Protein AF-0000000069432415 (afdb_homodimer)

Foldseek 3Di:
DPPPPPPPVPVPPPPPDPPDDDDPVRVVVVVCVVCVVPDDDDDDDDDPVVVVVLVVVCVVVVHDSVVSVVVVVVVVVVVVD/DPPPPPPPVPVPPPPPDPPDDDDPVRVVVVVCVVCVVPDDDDDDDDDPVVVVVLVVVCVVVVHDSVVSVVVVVVVVVVVVD

InterPro domains:
  IPR019661 Replication regulatory protein RepA2 [PF10723] (10-75)

Sequence (162 aa):
MSQIENAVTSSSKRIYRKGNPLSSAEKKRLSISRKKTTHKELNVFIQNIHKESLQQLCEETGTTQAQMIELLIEREMAKRAMSQIENAVTSSSKRIYRKGNPLSSAEKKRLSISRKKTTHKELNVFIQNIHKESLQQLCEETGTTQAQMIELLIEREMAKRA

Solvent-accessible surface area (backbone atoms only — not comparable to full-atom values): 9839 Å² total; per-residue (Å²): 134,86,77,79,69,79,75,68,75,67,76,68,75,71,74,84,46,86,93,56,73,76,48,71,66,55,48,49,51,50,56,45,61,73,36,51,85,57,30,39,81,45,77,37,61,34,46,45,71,49,51,52,48,50,51,49,52,19,64,7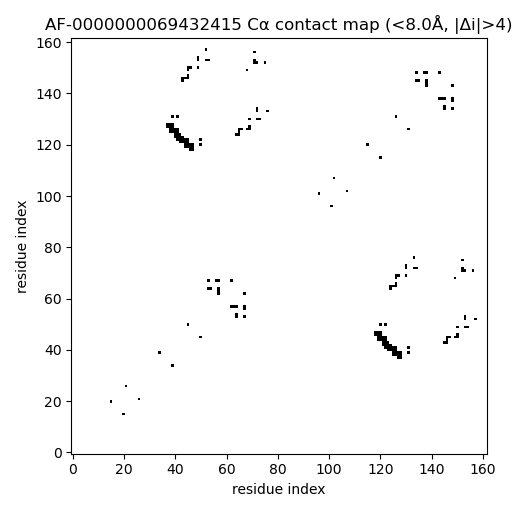5,69,73,43,50,70,39,56,46,53,46,48,48,49,52,52,56,51,57,70,74,101,135,84,78,78,69,78,76,70,76,65,77,68,74,73,72,84,46,86,94,56,74,76,48,70,67,52,49,49,51,51,55,46,63,73,36,52,85,56,30,38,80,44,78,38,61,34,46,44,70,49,52,52,49,48,52,51,52,17,64,76,70,73,45,51,69,40,57,44,53,45,49,48,49,51,52,55,52,56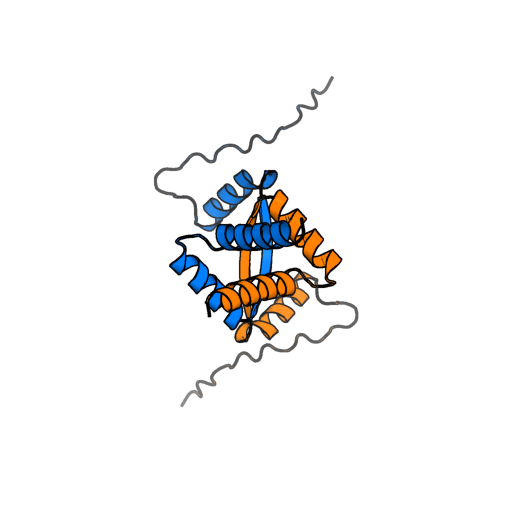,69,73,101

Organism: Salmonella typhimurium (strain SL1344) (NCBI:txid216597)

Secondary structure (DSSP, 8-state):
-----------------TT-PPPHHHHHHHHHHHHTTTEEEEEEEEEHHHHHHHHHHHHHHT--HHHHHHHHHHHHHHHH-/-----------------TT-PPPHHHHHHHHHHHHTTTEEEEEEEEEHHHHHHHHHHHHHHT--HHHHHHHHHHHHHHHH-

Radius of gyration: 22.23 Å; Cα contacts (8 Å, |Δi|>4): 104; chains: 2; bounding box: 62×62×56 Å

Structure (mmCIF, N/CA/C/O backbone):
data_AF-0000000069432415-model_v1
#
loop_
_entity.id
_entity.type
_entity.pdbx_description
1 polymer 'Protein CopB'
#
loop_
_atom_site.group_PDB
_atom_site.id
_atom_site.type_symbol
_atom_site.label_atom_id
_atom_site.label_alt_id
_atom_site.label_comp_id
_atom_site.label_asym_id
_atom_site.label_entity_id
_atom_site.label_seq_id
_atom_site.pdbx_PDB_ins_code
_atom_site.Cartn_x
_atom_site.Cartn_y
_atom_site.Cartn_z
_atom_site.occupancy
_atom_site.B_iso_or_equiv
_atom_site.auth_seq_id
_atom_site.auth_comp_id
_atom_site.auth_asym_id
_atom_site.auth_atom_id
_atom_site.pdbx_PDB_model_num
ATOM 1 N N . MET A 1 1 ? -29.891 19.516 37.562 1 33.84 1 MET A N 1
ATOM 2 C CA . MET A 1 1 ? -29.594 18.297 36.844 1 33.84 1 MET A CA 1
ATOM 3 C C . MET A 1 1 ? -29.016 18.609 35.438 1 33.84 1 MET A C 1
ATOM 5 O O . MET A 1 1 ? -29.719 19.125 34.594 1 33.84 1 MET A O 1
ATOM 9 N N . SER A 1 2 ? -27.688 19.109 35.281 1 38.91 2 SER A N 1
ATOM 10 C CA . SER A 1 2 ? -26.953 19.578 34.125 1 38.91 2 SER A CA 1
ATOM 11 C C . SER A 1 2 ? -26.891 18.516 33.031 1 38.91 2 SER A C 1
ATOM 13 O O . SER A 1 2 ? -26.547 17.359 33.312 1 38.91 2 SER A O 1
ATOM 15 N N . GLN A 1 3 ? -27.797 18.531 32.062 1 39.38 3 GLN A N 1
ATOM 16 C CA . GLN A 1 3 ? -27.906 17.656 30.891 1 39.38 3 GLN A CA 1
ATOM 17 C C . GLN A 1 3 ? -26.578 17.531 30.172 1 39.38 3 GLN A C 1
ATOM 19 O O . GLN A 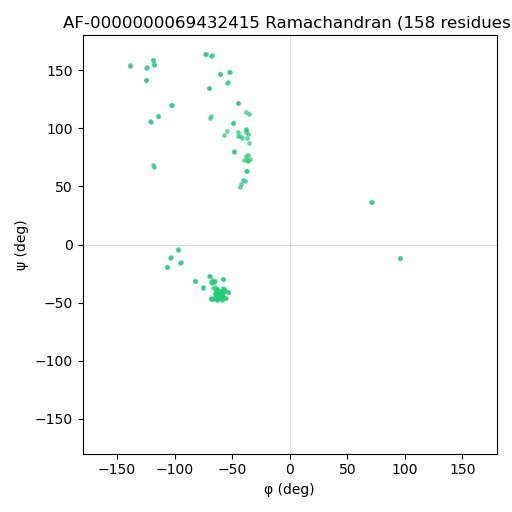1 3 ? -26 18.516 29.719 1 39.38 3 GLN A O 1
ATOM 24 N N . ILE A 1 4 ? -25.625 16.734 30.578 1 41 4 ILE A N 1
ATOM 25 C CA . ILE A 1 4 ? -24.422 16.281 29.875 1 41 4 ILE A CA 1
ATOM 26 C C . ILE A 1 4 ? -24.766 15.938 28.438 1 41 4 ILE A C 1
ATOM 28 O O . ILE A 1 4 ? -25.422 14.93 28.172 1 41 4 ILE A O 1
ATOM 32 N N . GLU A 1 5 ? -25.406 16.797 27.688 1 40.28 5 GLU A N 1
ATOM 33 C CA . GLU A 1 5 ? -25.656 16.547 26.266 1 40.28 5 GLU A CA 1
ATOM 34 C C . GLU A 1 5 ? -24.406 16.016 25.578 1 40.28 5 GLU A C 1
ATOM 36 O O . GLU A 1 5 ? -23.312 16.547 25.766 1 40.28 5 GLU A O 1
ATOM 41 N N . ASN A 1 6 ? -24.234 14.742 25.406 1 41.09 6 ASN A N 1
ATOM 42 C CA . ASN A 1 6 ? -23.297 14.023 24.547 1 41.09 6 ASN A CA 1
ATOM 43 C C . ASN A 1 6 ? -23.078 14.758 23.219 1 41.09 6 ASN A C 1
ATOM 45 O O . ASN A 1 6 ? -24.016 14.953 22.453 1 41.09 6 ASN A O 1
ATOM 49 N N . ALA A 1 7 ? -22.375 15.875 23.203 1 42.28 7 ALA A N 1
ATOM 50 C CA . ALA A 1 7 ? -21.984 16.625 22.016 1 42.28 7 ALA A CA 1
ATOM 51 C C . ALA A 1 7 ? -21.594 15.688 20.875 1 42.28 7 ALA A C 1
ATOM 53 O O . ALA A 1 7 ? -20.516 15.078 20.922 1 42.28 7 ALA A O 1
ATOM 54 N N . VAL A 1 8 ? -22.422 14.766 20.484 1 43.69 8 VAL A N 1
ATOM 55 C CA . VAL A 1 8 ? -22.203 14.102 19.203 1 43.69 8 VAL A CA 1
ATOM 56 C C . VAL A 1 8 ? -21.734 15.125 18.172 1 43.69 8 VAL A C 1
ATOM 58 O O . VAL A 1 8 ? -22.453 16.094 17.891 1 43.69 8 VAL A O 1
ATOM 61 N N . THR A 1 9 ? -20.562 15.602 18.234 1 40 9 THR A N 1
ATOM 62 C CA . THR A 1 9 ? -19.984 16.5 17.234 1 40 9 THR A CA 1
ATOM 63 C C . THR A 1 9 ? -20.438 16.094 15.836 1 40 9 THR A C 1
ATOM 65 O O . THR A 1 9 ? -20.062 15.031 15.336 1 40 9 THR A O 1
ATOM 68 N N . SER A 1 10 ? -21.734 16.172 15.562 1 43.34 10 SER A N 1
ATOM 69 C CA . SER A 1 10 ? -22.188 16.078 14.18 1 43.34 10 SER A CA 1
ATOM 70 C C . SER A 1 10 ? -21.219 16.766 13.219 1 43.34 10 SER A C 1
ATOM 72 O O . SER A 1 10 ? -20.797 17.891 13.469 1 43.34 10 SER A O 1
ATOM 74 N N . SER A 1 11 ? -20.281 16.078 12.68 1 46.69 11 SER A N 1
ATOM 75 C CA . SER A 1 11 ? -19.469 16.672 11.625 1 46.69 11 SER A CA 1
ATOM 76 C C . SER A 1 11 ? -20.312 17.547 10.703 1 46.69 11 SER A C 1
ATOM 78 O O . SER A 1 11 ? -21.266 17.062 10.086 1 46.69 11 SER A O 1
ATOM 80 N N . SER A 1 12 ? -20.688 18.656 11.031 1 46.47 12 SER A N 1
ATOM 81 C CA . SER A 1 12 ? -21.406 19.625 10.203 1 46.47 12 SER A CA 1
ATOM 82 C C . SER A 1 12 ? -20.891 19.594 8.766 1 46.47 12 SER A C 1
ATOM 84 O O . SER A 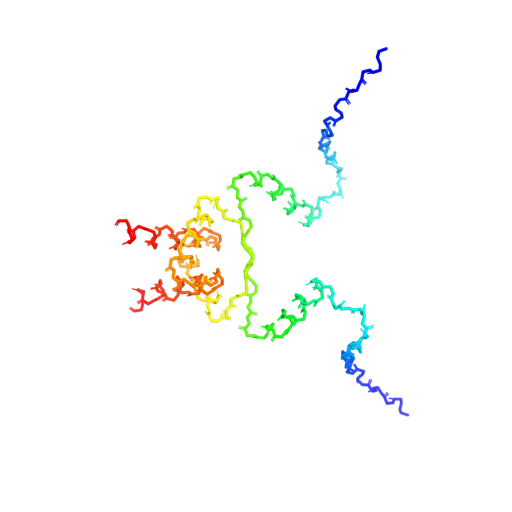1 12 ? -19.688 19.562 8.523 1 46.47 12 SER A O 1
ATOM 86 N N . LYS A 1 13 ? -21.625 18.891 7.891 1 52.03 13 LYS A N 1
ATOM 87 C CA . LYS A 1 13 ? -21.312 18.969 6.469 1 52.03 13 LYS A CA 1
ATOM 88 C C . LYS A 1 13 ? -20.906 20.375 6.07 1 52.03 13 LYS A C 1
ATOM 90 O O . LYS A 1 13 ? -21.484 21.359 6.555 1 52.03 13 LYS A O 1
ATOM 95 N N . ARG A 1 14 ? -19.719 20.625 5.984 1 55.28 14 ARG A N 1
ATOM 96 C CA . ARG A 1 14 ? -19.25 21.922 5.496 1 55.28 14 ARG A CA 1
ATOM 97 C C . ARG A 1 14 ? -20.125 22.422 4.355 1 55.28 14 ARG A C 1
ATOM 99 O O . ARG A 1 14 ? -20.531 21.656 3.49 1 55.28 14 ARG A O 1
ATOM 106 N N . ILE A 1 15 ? -20.859 23.516 4.547 1 53.25 15 ILE A N 1
ATOM 107 C CA . ILE A 1 15 ? -21.625 24.188 3.518 1 53.25 15 ILE A CA 1
ATOM 108 C C . ILE A 1 15 ? -20.766 24.422 2.283 1 53.25 15 ILE A C 1
ATOM 110 O O . ILE A 1 15 ? -19.641 24.906 2.393 1 53.25 15 ILE A O 1
ATOM 114 N N . TYR A 1 16 ? -21.188 23.469 1.309 1 54.5 16 TYR A N 1
ATOM 115 C CA . TYR A 1 16 ? -20.547 23.75 0.029 1 54.5 16 TYR A CA 1
ATOM 116 C C . TYR A 1 16 ? -20.562 25.25 -0.267 1 54.5 16 TYR A C 1
ATOM 118 O O . TYR A 1 16 ? -21.594 25.906 -0.151 1 54.5 16 TYR A O 1
ATOM 126 N N . ARG A 1 17 ? -19.625 26.031 0.018 1 61.38 17 ARG A N 1
ATOM 127 C CA . ARG A 1 17 ? -19.516 27.422 -0.373 1 61.38 17 ARG A CA 1
ATOM 128 C C . ARG A 1 17 ? -19.266 27.562 -1.871 1 61.38 17 ARG A C 1
ATOM 130 O O . ARG A 1 17 ? -18.297 27.016 -2.391 1 61.38 17 ARG A O 1
ATOM 137 N N . LYS A 1 18 ? -20.172 27.984 -2.543 1 63.47 18 LYS A N 1
ATOM 138 C CA . LYS A 1 18 ? -20.078 28.281 -3.969 1 63.47 18 LYS A CA 1
ATOM 139 C C . LYS A 1 18 ? -18.797 29.047 -4.289 1 63.47 18 LYS A C 1
ATOM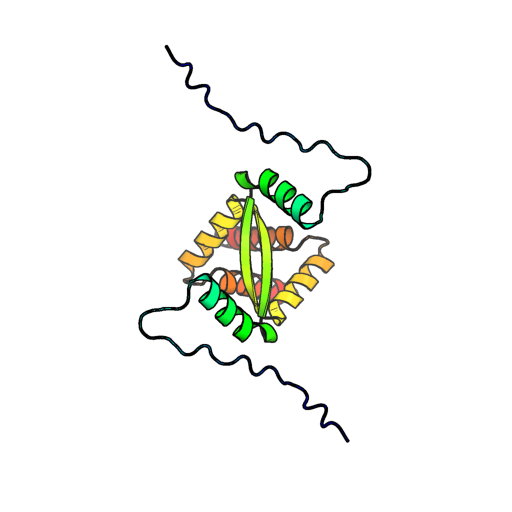 141 O O . LYS A 1 18 ? -18.484 30.047 -3.625 1 63.47 18 LYS A O 1
ATOM 146 N N . GLY A 1 19 ? -17.953 28.594 -5.117 1 68.69 19 GLY A N 1
ATOM 147 C CA . GLY A 1 19 ? -16.734 29.266 -5.516 1 68.69 19 GLY A CA 1
ATOM 148 C C . GLY A 1 19 ? -15.516 28.812 -4.719 1 68.69 19 GLY A C 1
ATOM 149 O O . GLY A 1 19 ? -14.398 29.266 -4.969 1 68.69 19 GLY A O 1
ATOM 150 N N . ASN A 1 20 ? -15.695 28.031 -3.561 1 78.5 20 ASN A N 1
ATOM 151 C CA . ASN A 1 20 ? -14.555 27.547 -2.803 1 78.5 20 ASN A CA 1
ATOM 152 C C . ASN A 1 20 ? -14.531 26.016 -2.76 1 78.5 20 ASN A C 1
ATOM 154 O O . ASN A 1 20 ? -14.836 25.422 -1.729 1 78.5 20 ASN A O 1
ATOM 158 N N . PRO A 1 21 ? -14.289 25.5 -3.865 1 82.81 21 PRO A N 1
ATOM 159 C CA . PRO A 1 21 ? -14.25 24.031 -3.924 1 82.81 21 PRO A CA 1
ATOM 160 C C . PRO A 1 21 ? -13.32 23.422 -2.881 1 82.81 21 PRO A C 1
ATOM 162 O O . PRO A 1 21 ? -12.422 24.109 -2.379 1 82.81 21 PRO A O 1
ATOM 165 N N . LEU A 1 22 ? -13.617 22.172 -2.332 1 83.75 22 LEU A N 1
ATOM 166 C CA . LEU A 1 22 ? -12.719 21.438 -1.445 1 83.75 22 LEU A CA 1
ATOM 167 C C . LEU A 1 22 ? -11.344 21.281 -2.084 1 83.75 22 LEU A C 1
ATOM 169 O O . LEU A 1 22 ? -11.242 21.062 -3.293 1 83.75 22 LEU A O 1
ATOM 173 N N . SER A 1 23 ? -10.375 21.422 -1.298 1 87.81 23 SER A N 1
ATOM 174 C CA . SER A 1 23 ? -9.031 21.109 -1.78 1 87.81 23 SER A CA 1
ATOM 175 C C . SER A 1 23 ? -8.867 19.609 -2.029 1 87.81 23 SER A C 1
ATOM 177 O O . SER A 1 23 ? -9.672 18.812 -1.554 1 87.81 23 SER A O 1
ATOM 179 N N . SER A 1 24 ? -7.93 19.297 -2.734 1 85.5 24 SER A N 1
ATOM 180 C CA . SER A 1 24 ? -7.621 17.891 -2.975 1 85.5 24 SER A CA 1
ATOM 181 C C . SER A 1 24 ? -7.406 17.141 -1.664 1 85.5 24 SER A C 1
ATOM 183 O O . SER A 1 24 ? -7.84 16 -1.52 1 85.5 24 SER A O 1
ATOM 185 N N . ALA A 1 25 ? -6.766 17.766 -0.779 1 88.38 25 ALA A N 1
ATOM 186 C CA . ALA A 1 25 ? -6.484 17.172 0.523 1 88.38 25 ALA A CA 1
ATOM 187 C C . ALA A 1 25 ? -7.777 16.906 1.297 1 88.38 25 ALA A C 1
ATOM 189 O O . ALA A 1 25 ? -7.93 15.859 1.932 1 88.38 25 ALA A O 1
ATOM 190 N N . GLU A 1 26 ? -8.656 17.891 1.262 1 86.56 26 GLU A N 1
ATOM 191 C CA . GLU A 1 26 ? -9.938 17.75 1.956 1 86.56 26 GLU A CA 1
ATOM 192 C C . GLU A 1 26 ? -10.781 16.625 1.341 1 86.56 26 GLU A C 1
ATOM 194 O O . GLU A 1 26 ? -11.43 15.867 2.059 1 86.56 26 GLU A O 1
ATOM 199 N N . LYS A 1 27 ? -10.805 16.703 0.065 1 85.44 27 LYS A N 1
ATOM 200 C CA . LYS A 1 27 ? -11.523 15.641 -0.635 1 85.44 27 LYS A CA 1
ATOM 201 C C . LYS A 1 27 ? -10.984 14.266 -0.256 1 85.44 27 LYS A C 1
ATOM 203 O O . LYS A 1 27 ? -11.766 13.344 0.008 1 85.44 27 LYS A O 1
ATOM 208 N N . LYS A 1 28 ? -9.672 14.117 -0.246 1 85.81 28 LYS A N 1
ATOM 209 C CA . LYS A 1 28 ? -9.031 12.859 0.135 1 85.81 28 LYS A CA 1
ATOM 210 C C . LYS A 1 28 ? -9.414 12.461 1.557 1 85.81 28 LYS A C 1
ATOM 212 O O . LYS A 1 28 ? -9.742 11.297 1.812 1 85.81 28 LYS A O 1
ATOM 217 N N . ARG A 1 29 ? -9.422 13.375 2.457 1 89.56 29 ARG A N 1
ATOM 218 C CA . ARG A 1 29 ? -9.758 13.109 3.854 1 89.56 29 ARG A CA 1
ATOM 219 C C . ARG A 1 29 ? -11.195 12.617 3.986 1 89.56 29 ARG A C 1
ATOM 221 O O . ARG A 1 29 ? -11.477 11.727 4.785 1 89.56 29 ARG A O 1
ATOM 228 N N . LEU A 1 30 ? -12.023 13.297 3.234 1 87.31 30 LEU A N 1
ATOM 229 C CA . LEU A 1 30 ? -13.43 12.891 3.248 1 87.31 30 LEU A CA 1
ATOM 230 C C . LEU A 1 30 ? -13.586 11.469 2.709 1 87.31 30 LEU A C 1
ATOM 232 O O . LEU A 1 30 ? -14.328 10.664 3.273 1 87.31 30 LEU A O 1
ATOM 236 N N . SER A 1 31 ? -12.906 11.258 1.539 1 88.62 31 SER A N 1
ATOM 237 C CA . SER A 1 31 ? -12.977 9.93 0.933 1 88.62 31 SER A CA 1
ATOM 238 C C . SER A 1 31 ? -12.492 8.852 1.902 1 88.62 31 SER A C 1
ATOM 240 O O . SER A 1 31 ? -13.109 7.797 2.02 1 88.62 31 SER A O 1
ATOM 242 N N . ILE A 1 32 ? -11.453 9.156 2.662 1 89.44 32 ILE A N 1
ATOM 243 C CA . ILE A 1 32 ? -10.875 8.234 3.629 1 89.44 32 ILE A CA 1
ATOM 244 C C . ILE A 1 32 ? -11.852 8.016 4.785 1 89.44 32 ILE A C 1
ATOM 246 O O . ILE A 1 32 ? -12.047 6.891 5.242 1 89.44 32 ILE A O 1
ATOM 250 N N . SER A 1 33 ? -12.398 9.055 5.293 1 91 33 SER A N 1
ATOM 251 C CA . SER A 1 33 ? -13.328 8.977 6.414 1 91 33 SER A CA 1
ATOM 252 C C . SER A 1 33 ? -14.516 8.07 6.09 1 91 33 SER A C 1
ATOM 254 O O . SER A 1 33 ? -15.008 7.352 6.957 1 91 33 SER A O 1
ATOM 256 N N . ARG A 1 34 ? -14.969 8.125 4.922 1 88.56 34 ARG A N 1
ATOM 257 C CA . ARG A 1 34 ? -16.094 7.316 4.484 1 88.56 34 ARG A CA 1
ATOM 258 C C . ARG A 1 34 ? -15.734 5.836 4.461 1 88.56 34 ARG A C 1
ATOM 260 O O . ARG A 1 34 ? -16.578 4.977 4.734 1 88.56 34 ARG A O 1
ATOM 267 N N . LYS A 1 35 ? -14.453 5.613 4.184 1 89.56 35 LYS A N 1
ATOM 268 C CA . LYS A 1 35 ? -14.008 4.234 3.998 1 89.56 35 LYS A CA 1
ATOM 269 C C . LYS A 1 35 ? -13.391 3.68 5.281 1 89.56 35 LYS A C 1
ATOM 271 O O . LYS A 1 35 ? -13.195 2.469 5.402 1 89.56 35 LYS A O 1
ATOM 276 N N . LYS A 1 36 ? -13.289 4.457 6.211 1 90.19 36 LYS A N 1
ATOM 277 C CA . LYS A 1 36 ? -12.516 4.141 7.406 1 90.19 36 LYS A CA 1
ATOM 278 C C . LYS A 1 36 ? -13.039 2.873 8.078 1 90.19 36 LYS A C 1
ATOM 280 O O . LYS A 1 36 ? -12.266 2.113 8.664 1 90.19 36 LYS A O 1
ATOM 285 N N . THR A 1 37 ? -14.273 2.553 7.992 1 93 37 THR A N 1
ATOM 286 C CA . THR A 1 37 ? -14.859 1.41 8.68 1 93 37 THR A CA 1
ATOM 287 C C . THR A 1 37 ? -14.625 0.124 7.895 1 93 37 THR A C 1
ATOM 289 O O . THR A 1 37 ? -14.414 -0.939 8.484 1 93 37 THR A O 1
ATOM 292 N N . THR A 1 38 ? -14.578 0.238 6.613 1 96.44 38 THR A N 1
ATOM 293 C CA . THR A 1 38 ? -14.555 -0.963 5.785 1 96.44 38 THR A CA 1
ATOM 294 C C . THR A 1 38 ? -13.164 -1.19 5.199 1 96.44 38 THR A C 1
ATOM 296 O O . THR A 1 38 ? -12.828 -2.305 4.793 1 96.44 38 THR A O 1
ATOM 299 N N . HIS A 1 39 ? -12.328 -0.149 5.168 1 97 39 HIS A N 1
ATOM 300 C CA . HIS A 1 39 ? -11.023 -0.207 4.527 1 97 39 HIS A CA 1
ATOM 301 C C . HIS A 1 39 ? -9.914 0.184 5.504 1 97 39 HIS A C 1
ATOM 303 O O . HIS A 1 39 ? -10.172 0.869 6.496 1 97 39 HIS A O 1
ATOM 309 N N . LYS A 1 40 ? -8.828 -0.365 5.215 1 96.25 40 LYS A N 1
ATOM 310 C CA . LYS A 1 40 ? -7.613 0.008 5.938 1 96.25 40 LYS A CA 1
ATOM 311 C C . LYS A 1 40 ? -6.516 0.462 4.977 1 96.25 40 LYS A C 1
ATOM 313 O O . LYS A 1 40 ? -6.398 -0.063 3.869 1 96.25 40 LYS A O 1
ATOM 318 N N . GLU A 1 41 ? -5.859 1.474 5.488 1 95 41 GLU A N 1
ATOM 319 C CA . GLU A 1 41 ? -4.758 2.018 4.703 1 95 41 GLU A CA 1
ATOM 320 C C . GLU A 1 41 ? -3.58 1.049 4.656 1 95 41 GLU A C 1
ATOM 322 O O . GLU A 1 41 ? -3.234 0.438 5.672 1 95 41 GLU A O 1
ATOM 327 N N . LEU A 1 42 ? -2.998 0.822 3.584 1 97.19 42 LEU A N 1
ATOM 328 C CA . LEU A 1 42 ? -1.736 0.126 3.352 1 97.19 42 LEU A CA 1
ATOM 329 C C . LEU A 1 42 ? -0.686 1.078 2.791 1 97.19 42 LEU A C 1
ATOM 331 O O . LEU A 1 42 ? -0.836 1.59 1.679 1 97.19 42 LEU A O 1
ATOM 335 N N . ASN A 1 43 ? 0.285 1.368 3.572 1 95.5 43 ASN A N 1
ATOM 336 C CA . ASN A 1 43 ? 1.389 2.252 3.211 1 95.5 43 ASN A CA 1
ATOM 337 C C . ASN A 1 43 ? 2.734 1.537 3.314 1 95.5 43 ASN A C 1
ATOM 339 O O . ASN A 1 43 ? 3.24 1.312 4.414 1 95.5 43 ASN A O 1
ATOM 343 N N . VAL A 1 44 ? 3.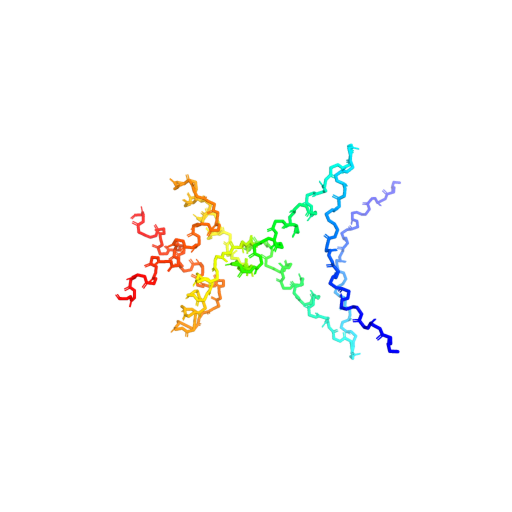283 1.227 2.17 1 96.94 44 VAL A N 1
ATOM 344 C CA . VAL A 1 44 ? 4.535 0.482 2.133 1 96.94 44 VAL A CA 1
ATOM 345 C C . VAL A 1 44 ? 5.445 1.051 1.046 1 96.94 44 VAL A C 1
ATOM 347 O O . VAL A 1 44 ? 4.977 1.729 0.128 1 96.94 44 VAL A O 1
ATOM 350 N N . PHE A 1 45 ? 6.75 0.873 1.223 1 96.38 45 PHE A N 1
ATOM 351 C CA . PHE A 1 45 ? 7.738 1.201 0.201 1 96.38 45 PHE A CA 1
ATOM 352 C C . PHE A 1 45 ? 8.227 -0.059 -0.501 1 96.38 45 PHE A C 1
ATOM 354 O O . PHE A 1 45 ? 8.758 -0.969 0.141 1 96.38 45 PHE A O 1
ATOM 361 N N . ILE A 1 46 ? 7.988 -0.053 -1.775 1 97.88 46 ILE A N 1
ATOM 362 C CA . ILE A 1 46 ? 8.406 -1.223 -2.539 1 97.88 46 ILE A CA 1
ATOM 363 C C . ILE A 1 46 ? 9.43 -0.808 -3.594 1 97.88 46 ILE A C 1
ATOM 365 O O . ILE A 1 46 ? 9.516 0.367 -3.963 1 97.88 46 ILE A O 1
ATOM 369 N N . GLN A 1 47 ? 10.219 -1.79 -4.051 1 97.88 47 GLN A N 1
ATOM 370 C CA . GLN A 1 47 ? 11.242 -1.52 -5.055 1 97.88 47 GLN A CA 1
ATOM 371 C C . GLN A 1 47 ? 10.617 -0.982 -6.34 1 97.88 47 GLN A C 1
ATOM 373 O O . GLN A 1 47 ? 9.523 -1.389 -6.723 1 97.88 47 GLN A O 1
ATOM 378 N N . ASN A 1 48 ? 11.359 -0.146 -6.945 1 97.94 48 ASN A N 1
ATOM 379 C CA . ASN A 1 48 ? 10.891 0.485 -8.172 1 97.94 48 ASN A CA 1
ATOM 380 C C . ASN A 1 48 ? 10.445 -0.552 -9.203 1 97.94 48 ASN A C 1
ATOM 382 O O . ASN A 1 48 ? 9.438 -0.359 -9.891 1 97.94 48 ASN A O 1
ATOM 386 N N . ILE A 1 49 ? 11.156 -1.588 -9.32 1 97.81 49 ILE A N 1
ATOM 387 C CA . ILE A 1 49 ? 10.867 -2.605 -10.328 1 97.81 49 ILE A CA 1
ATOM 388 C C . ILE A 1 49 ? 9.5 -3.225 -10.047 1 97.81 49 ILE A C 1
ATOM 390 O O . ILE A 1 49 ? 8.734 -3.5 -10.984 1 97.81 49 ILE A O 1
ATOM 394 N N . HIS A 1 50 ? 9.18 -3.42 -8.789 1 98.44 50 HIS A N 1
ATOM 395 C CA . HIS A 1 50 ? 7.902 -4.016 -8.422 1 98.44 50 HIS A CA 1
ATOM 396 C C . HIS A 1 50 ? 6.766 -3.01 -8.578 1 98.44 50 HIS A C 1
ATOM 398 O O . HIS A 1 50 ? 5.645 -3.385 -8.93 1 98.44 50 HIS A O 1
ATOM 404 N N . LYS A 1 51 ? 7.062 -1.805 -8.258 1 98.38 51 LYS A N 1
ATOM 405 C CA . LYS A 1 51 ? 6.059 -0.768 -8.484 1 98.38 51 LYS A CA 1
ATOM 406 C C . LYS A 1 51 ? 5.703 -0.667 -9.969 1 98.38 51 LYS A C 1
ATOM 408 O O . LYS A 1 51 ? 4.531 -0.517 -10.32 1 98.38 51 LYS A O 1
ATOM 413 N N . GLU A 1 52 ? 6.691 -0.676 -10.836 1 98.12 52 GLU A N 1
ATOM 414 C CA . GLU A 1 52 ? 6.469 -0.646 -12.273 1 98.12 52 GLU A CA 1
ATOM 415 C C . GLU A 1 52 ? 5.684 -1.871 -12.734 1 98.12 52 GLU A C 1
ATOM 417 O O . GLU A 1 52 ? 4.789 -1.761 -13.578 1 98.12 52 GLU A O 1
ATOM 422 N N . SER A 1 53 ? 5.992 -2.982 -12.227 1 98.5 53 SER A N 1
ATOM 423 C CA . SER A 1 53 ? 5.277 -4.215 -12.539 1 98.5 53 SER A CA 1
ATOM 424 C C . SER A 1 53 ? 3.818 -4.137 -12.102 1 98.5 53 SER A C 1
ATOM 426 O O . SER A 1 53 ? 2.924 -4.598 -12.812 1 98.5 53 SER A O 1
ATOM 428 N N . LEU A 1 54 ? 3.6 -3.623 -10.93 1 98.5 54 LEU A N 1
ATOM 429 C CA . LEU A 1 54 ? 2.24 -3.441 -10.43 1 98.5 54 LEU A CA 1
ATOM 430 C C . LEU A 1 54 ? 1.437 -2.541 -11.359 1 98.5 54 LEU A C 1
ATOM 432 O O . LEU A 1 54 ? 0.279 -2.836 -11.672 1 98.5 54 LEU A O 1
ATOM 436 N N . GLN A 1 55 ? 2.096 -1.471 -11.797 1 98.31 55 GLN A N 1
ATOM 437 C CA . GLN A 1 55 ? 1.449 -0.547 -12.727 1 98.31 55 GLN A CA 1
ATOM 438 C C . GLN A 1 55 ? 1.099 -1.241 -14.039 1 98.31 55 GLN A C 1
ATOM 440 O O . GLN A 1 55 ? 0.02 -1.022 -14.594 1 98.31 55 GLN A O 1
ATOM 445 N N . GLN A 1 56 ? 1.985 -2 -14.516 1 98.06 56 GLN A N 1
ATOM 446 C CA . GLN A 1 56 ? 1.744 -2.76 -15.742 1 98.06 56 GLN A CA 1
ATOM 447 C C . GLN A 1 56 ? 0.57 -3.719 -15.57 1 98.06 56 GLN A C 1
ATOM 449 O O . GLN A 1 56 ? -0.287 -3.822 -16.453 1 98.06 56 GLN A O 1
ATOM 454 N N . LEU A 1 57 ? 0.536 -4.402 -14.43 1 98.06 57 LEU A N 1
ATOM 455 C CA . LEU A 1 57 ? -0.56 -5.316 -14.125 1 98.06 57 LEU A CA 1
ATOM 456 C C . LEU A 1 57 ? -1.895 -4.582 -14.109 1 98.06 57 LEU A C 1
ATOM 458 O O . LEU A 1 57 ? -2.891 -5.082 -14.641 1 98.06 57 LEU A O 1
ATOM 462 N N . CYS A 1 58 ? -1.898 -3.469 -13.523 1 98.44 58 CYS A N 1
ATOM 463 C CA . CYS A 1 58 ? -3.111 -2.662 -13.445 1 98.44 58 CYS A CA 1
ATOM 464 C C . CYS A 1 58 ? -3.58 -2.236 -14.828 1 98.44 58 CYS A C 1
ATOM 466 O O . CYS A 1 58 ? -4.773 -2.303 -15.133 1 98.44 58 CYS A O 1
ATOM 468 N N . GLU A 1 59 ? -2.668 -1.798 -15.672 1 97.62 59 GLU A N 1
ATOM 469 C CA . GLU A 1 59 ? -2.99 -1.35 -17.016 1 97.62 59 GLU A CA 1
ATOM 470 C C . GLU A 1 59 ? -3.541 -2.496 -17.859 1 97.62 59 GLU A C 1
ATOM 472 O O . GLU A 1 59 ? -4.496 -2.311 -18.625 1 97.62 59 GLU A O 1
ATOM 477 N N . GLU A 1 60 ? -2.963 -3.602 -17.703 1 96.56 60 GLU A N 1
ATOM 478 C CA . GLU A 1 60 ? -3.365 -4.773 -18.484 1 96.56 60 GLU A CA 1
ATOM 479 C C . GLU A 1 60 ? -4.758 -5.246 -18.094 1 96.56 60 GLU A C 1
ATOM 481 O O . GLU A 1 60 ? -5.516 -5.738 -18.922 1 96.56 60 GLU A O 1
ATOM 486 N N . THR A 1 61 ? -5.098 -5.086 -16.812 1 96.25 61 THR A N 1
ATOM 487 C CA . THR A 1 61 ? -6.344 -5.652 -16.297 1 96.25 61 THR A CA 1
ATOM 488 C C . THR A 1 61 ? -7.402 -4.566 -16.141 1 96.25 61 THR A C 1
ATOM 490 O O . THR A 1 61 ? -8.578 -4.867 -15.898 1 96.25 61 THR A O 1
ATOM 493 N N . GLY A 1 62 ? -7.055 -3.332 -16.25 1 97.25 62 GLY A N 1
ATOM 494 C CA . GLY A 1 62 ? -7.98 -2.225 -16.062 1 97.25 62 GLY A CA 1
ATOM 495 C C . GLY A 1 62 ? -8.422 -2.035 -14.633 1 97.25 62 GLY A C 1
ATOM 496 O O . GLY A 1 62 ? -9.594 -1.77 -14.367 1 97.25 62 GLY A O 1
ATOM 497 N N . THR A 1 63 ? -7.52 -2.254 -13.672 1 98 63 THR A N 1
ATOM 498 C CA . THR A 1 63 ? -7.82 -2.145 -12.25 1 98 63 THR A CA 1
ATOM 499 C C . THR A 1 63 ? -6.973 -1.056 -11.602 1 98 63 THR A C 1
ATOM 501 O O . THR A 1 63 ? -5.949 -0.648 -12.148 1 98 63 THR A O 1
ATOM 504 N N . THR A 1 64 ? -7.484 -0.506 -10.492 1 97.44 64 THR A N 1
ATOM 505 C CA . THR A 1 64 ? -6.668 0.385 -9.68 1 97.44 64 THR A CA 1
ATOM 506 C C . THR A 1 64 ? -5.609 -0.402 -8.906 1 97.44 64 THR A C 1
ATOM 508 O O . THR A 1 64 ? -5.641 -1.634 -8.883 1 97.44 64 THR A O 1
ATOM 511 N N . GLN A 1 65 ? -4.68 0.284 -8.438 1 98.12 65 GLN A N 1
ATOM 512 C CA . GLN A 1 65 ? -3.643 -0.372 -7.645 1 98.12 65 GLN A CA 1
ATOM 513 C C . GLN A 1 65 ? -4.242 -1.075 -6.43 1 98.12 65 GLN A C 1
ATOM 515 O O . GLN A 1 65 ? -3.838 -2.188 -6.09 1 98.12 65 GLN A O 1
ATOM 520 N N . ALA A 1 66 ? -5.215 -0.453 -5.73 1 97.94 66 ALA A N 1
ATOM 521 C CA . ALA A 1 66 ? -5.887 -1.058 -4.582 1 97.94 66 ALA A CA 1
ATOM 522 C C . ALA A 1 66 ? -6.566 -2.367 -4.973 1 97.94 66 ALA A C 1
ATOM 524 O O . ALA A 1 66 ? -6.402 -3.385 -4.293 1 97.94 66 ALA A O 1
ATOM 525 N N . GLN A 1 67 ? -7.293 -2.346 -6.07 1 98.19 67 GLN A N 1
ATOM 526 C CA . GLN A 1 67 ? -8 -3.529 -6.551 1 98.19 67 GLN A CA 1
ATOM 527 C C . GLN A 1 67 ? -7.02 -4.637 -6.934 1 98.19 67 GLN A C 1
ATOM 529 O O . GLN A 1 67 ? -7.277 -5.816 -6.68 1 98.19 67 GLN A O 1
ATOM 534 N N . MET A 1 68 ? -5.906 -4.301 -7.547 1 98.69 68 MET A N 1
ATOM 535 C CA . MET A 1 68 ? -4.906 -5.281 -7.961 1 98.69 68 MET A CA 1
ATOM 536 C C . MET A 1 68 ? -4.277 -5.969 -6.754 1 98.69 68 MET A C 1
ATOM 538 O O . MET A 1 68 ? -4.098 -7.188 -6.75 1 98.69 68 MET A O 1
ATOM 542 N N . ILE A 1 69 ? -3.973 -5.18 -5.707 1 98.75 69 ILE A N 1
ATOM 543 C CA . ILE A 1 69 ? -3.396 -5.734 -4.484 1 98.75 69 ILE A CA 1
ATOM 544 C C . ILE A 1 69 ? -4.395 -6.688 -3.83 1 98.75 69 ILE A C 1
ATOM 546 O O . ILE A 1 69 ? -4.02 -7.773 -3.379 1 98.75 69 ILE A O 1
ATOM 550 N N . GLU A 1 70 ? -5.652 -6.293 -3.785 1 98.69 70 GLU A N 1
ATOM 551 C CA . GLU A 1 70 ? -6.691 -7.156 -3.232 1 98.69 70 GLU A CA 1
ATOM 552 C C . GLU A 1 70 ? -6.793 -8.461 -4.012 1 98.69 70 GLU A C 1
ATOM 554 O O . GLU A 1 70 ? -6.918 -9.539 -3.422 1 98.69 70 GLU A O 1
ATOM 559 N N . LEU A 1 71 ? -6.715 -8.32 -5.297 1 98.44 71 LEU A N 1
ATOM 560 C CA . LEU A 1 71 ? -6.797 -9.492 -6.16 1 98.44 71 LEU A CA 1
ATOM 561 C C . LEU A 1 71 ? -5.625 -10.438 -5.91 1 98.44 71 LEU A C 1
ATOM 563 O O . LEU A 1 71 ? -5.801 -11.656 -5.836 1 98.44 71 LEU A O 1
ATOM 567 N N . LEU A 1 72 ? -4.422 -9.883 -5.844 1 98.38 72 LEU A N 1
ATOM 568 C CA . LEU A 1 72 ? -3.227 -10.688 -5.602 1 98.38 72 LEU A CA 1
ATOM 569 C C . LEU A 1 72 ? -3.322 -11.422 -4.266 1 98.38 72 LEU A C 1
ATOM 571 O O . LEU A 1 72 ? -2.945 -12.586 -4.164 1 98.38 72 LEU A O 1
ATOM 575 N N . ILE A 1 73 ? -3.84 -10.758 -3.275 1 98.44 73 ILE A N 1
ATOM 576 C CA . ILE A 1 73 ? -4.004 -11.352 -1.953 1 98.44 73 ILE A CA 1
ATOM 577 C C . ILE A 1 73 ? -5.043 -12.477 -2.014 1 98.44 73 ILE A C 1
ATOM 579 O O . ILE A 1 73 ? -4.824 -13.562 -1.479 1 98.44 73 ILE A O 1
ATOM 583 N N . GLU A 1 74 ? -6.137 -12.195 -2.641 1 97.88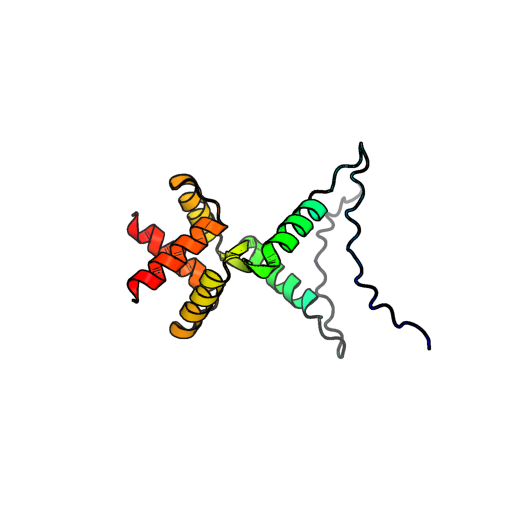 74 GLU A N 1
ATOM 584 C CA . GLU A 1 74 ? -7.207 -13.18 -2.783 1 97.88 74 GLU A CA 1
ATOM 585 C C . GLU A 1 74 ? -6.707 -14.438 -3.492 1 97.88 74 GLU A C 1
ATOM 587 O O . GLU A 1 74 ? -7.023 -15.555 -3.08 1 97.88 74 GLU A O 1
ATOM 592 N N . ARG A 1 75 ? -5.984 -14.266 -4.543 1 97.06 75 ARG A N 1
ATOM 593 C CA . ARG A 1 75 ? -5.465 -15.391 -5.312 1 97.06 75 ARG A CA 1
ATOM 594 C C . ARG A 1 75 ? -4.488 -16.219 -4.48 1 97.06 75 ARG A C 1
ATOM 596 O O . ARG A 1 75 ? -4.492 -17.453 -4.547 1 97.06 75 ARG A O 1
ATOM 603 N N . GLU A 1 76 ? -3.596 -15.484 -3.793 1 97.5 76 GLU A N 1
ATOM 604 C CA . GLU A 1 76 ? -2.643 -16.188 -2.943 1 97.5 76 GLU A CA 1
ATOM 605 C C . GLU A 1 76 ? -3.361 -17 -1.863 1 97.5 76 GLU A C 1
ATOM 607 O O . GLU A 1 76 ? -2.99 -18.141 -1.585 1 97.5 76 GLU A O 1
ATOM 612 N N . MET A 1 77 ? -4.387 -16.453 -1.26 1 97.19 77 MET A N 1
ATOM 613 C CA . MET A 1 77 ? -5.152 -17.141 -0.225 1 97.19 77 MET A CA 1
ATOM 614 C C . MET A 1 77 ? -5.895 -18.344 -0.803 1 97.19 77 MET A C 1
ATOM 616 O O . MET A 1 77 ? -6.035 -19.359 -0.137 1 97.19 77 MET A O 1
ATOM 620 N N . ALA A 1 78 ? -6.367 -18.172 -1.998 1 96.44 78 ALA A N 1
ATOM 621 C CA . ALA A 1 78 ? -7.086 -19.266 -2.668 1 96.44 78 ALA A CA 1
ATOM 622 C C . ALA A 1 78 ? -6.164 -20.438 -2.943 1 96.44 78 ALA A C 1
ATOM 624 O O . ALA A 1 78 ? -6.594 -21.594 -2.902 1 96.44 78 ALA A O 1
ATOM 625 N N . LYS A 1 79 ? -4.891 -20.125 -3.189 1 93.94 79 LYS A N 1
ATOM 626 C CA . LYS A 1 79 ? -3.914 -21.188 -3.424 1 93.94 79 LYS A CA 1
ATOM 627 C C . LYS A 1 79 ? -3.639 -21.984 -2.145 1 93.94 79 LYS A C 1
ATOM 629 O O . LYS A 1 79 ? -3.258 -23.156 -2.201 1 93.94 79 LYS A O 1
ATOM 634 N N . ARG A 1 80 ? -3.807 -21.375 -1.035 1 89.25 80 ARG A N 1
ATOM 635 C CA . ARG A 1 80 ? -3.455 -21.969 0.248 1 89.25 80 ARG A CA 1
ATOM 636 C C . ARG A 1 80 ? -4.668 -22.641 0.89 1 89.25 80 ARG A C 1
ATOM 638 O O . ARG A 1 80 ? -4.531 -23.391 1.863 1 89.25 80 ARG A O 1
ATOM 645 N N . ALA A 1 81 ? -5.875 -22.375 0.431 1 84.5 81 ALA A N 1
ATOM 646 C CA . ALA A 1 81 ? -7.086 -23.031 0.915 1 84.5 81 ALA A CA 1
ATOM 647 C C . ALA A 1 81 ? -7.242 -24.422 0.288 1 84.5 81 ALA A C 1
ATOM 649 O O . ALA A 1 81 ? -6.734 -24.672 -0.806 1 84.5 81 ALA A O 1
ATOM 650 N N . MET B 1 1 ? 32.781 39.906 -9.883 1 33.88 1 MET B N 1
ATOM 651 C CA . MET B 1 1 ? 32.156 38.688 -10.391 1 33.88 1 MET B CA 1
ATOM 652 C C . MET B 1 1 ? 31.641 37.812 -9.25 1 33.88 1 MET B C 1
ATOM 654 O O . MET B 1 1 ? 32.406 37.344 -8.422 1 33.88 1 MET B O 1
ATOM 658 N N . SER B 1 2 ? 30.359 38.062 -8.633 1 39.38 2 SER B N 1
ATOM 659 C CA . SER B 1 2 ? 29.688 37.438 -7.492 1 39.38 2 SER B CA 1
ATOM 660 C C . SER B 1 2 ? 29.578 35.906 -7.676 1 39.38 2 SER B C 1
ATOM 662 O O . SER B 1 2 ? 29.172 35.438 -8.734 1 39.38 2 SER B O 1
ATOM 664 N N . GLN B 1 3 ? 30.469 35.156 -7.098 1 39.69 3 GLN B N 1
ATOM 665 C CA . GLN B 1 3 ? 30.531 33.688 -7.074 1 39.69 3 GLN B CA 1
ATOM 666 C C . GLN B 1 3 ? 29.188 33.094 -6.691 1 39.69 3 GLN B C 1
ATOM 668 O O . GLN B 1 3 ? 28.656 33.375 -5.613 1 39.69 3 GLN B O 1
ATOM 673 N N . ILE B 1 4 ? 28.203 32.969 -7.535 1 41.66 4 ILE B N 1
ATOM 674 C CA . ILE B 1 4 ? 26.953 32.219 -7.414 1 41.66 4 ILE B CA 1
ATOM 675 C C . ILE B 1 4 ? 27.219 30.844 -6.809 1 41.66 4 ILE B C 1
ATOM 677 O O . ILE B 1 4 ? 27.781 29.969 -7.465 1 41.66 4 ILE B O 1
ATOM 681 N N . GLU B 1 5 ? 27.938 30.75 -5.703 1 40.53 5 GLU B N 1
ATOM 682 C CA . GLU B 1 5 ? 28.156 29.469 -5.027 1 40.53 5 GLU B CA 1
ATOM 683 C C . GLU B 1 5 ? 26.844 28.688 -4.934 1 40.53 5 GLU B C 1
ATOM 685 O O . GLU B 1 5 ? 25.812 29.219 -4.551 1 40.53 5 GLU B O 1
ATOM 690 N N . ASN B 1 6 ? 26.516 27.812 -5.836 1 41.31 6 ASN B N 1
ATOM 691 C CA . ASN B 1 6 ? 25.516 26.766 -5.793 1 41.31 6 ASN B CA 1
ATOM 692 C C . ASN B 1 6 ? 25.375 26.172 -4.391 1 41.31 6 ASN B C 1
ATOM 694 O O . ASN B 1 6 ? 26.312 25.609 -3.852 1 41.31 6 ASN B O 1
ATOM 698 N N . ALA B 1 7 ? 24.766 26.891 -3.441 1 42.38 7 ALA B N 1
ATOM 699 C CA . ALA B 1 7 ? 24.469 26.469 -2.076 1 42.38 7 ALA B CA 1
ATOM 700 C C . ALA B 1 7 ? 23.984 25.016 -2.051 1 42.38 7 ALA B C 1
ATOM 702 O O . ALA B 1 7 ? 22.859 24.734 -2.482 1 42.38 7 ALA B O 1
ATOM 703 N N . VAL B 1 8 ? 24.703 24.078 -2.574 1 43.69 8 VAL B N 1
ATOM 704 C CA . VAL B 1 8 ? 24.422 22.688 -2.254 1 43.69 8 VAL B CA 1
ATOM 705 C C . VAL B 1 8 ? 24.016 22.562 -0.787 1 43.69 8 VAL B C 1
ATOM 707 O O . VAL B 1 8 ? 24.781 22.938 0.107 1 43.69 8 VAL B O 1
ATOM 710 N N . THR B 1 9 ? 22.859 22.984 -0.415 1 40.25 9 THR B N 1
ATOM 711 C CA . THR B 1 9 ? 22.328 22.812 0.935 1 40.25 9 THR B CA 1
ATOM 712 C C . THR B 1 9 ? 22.719 21.453 1.494 1 40.25 9 THR B C 1
ATOM 714 O O . THR B 1 9 ? 22.25 20.422 1 1 40.25 9 THR B O 1
ATOM 717 N N . SER B 1 10 ? 24 21.203 1.666 1 43.19 10 SER B N 1
ATOM 718 C CA . SER B 1 10 ? 24.422 20.047 2.451 1 43.19 10 SER B CA 1
ATOM 719 C C . SER B 1 10 ? 23.469 19.797 3.617 1 43.19 10 SER B C 1
ATOM 721 O O . SER B 1 10 ? 23.141 20.719 4.363 1 43.19 10 SER B O 1
ATOM 723 N N . SER B 1 11 ? 22.422 19.062 3.434 1 45.94 11 SER B N 1
ATOM 724 C CA . SER B 1 11 ? 21.625 18.672 4.59 1 45.94 11 SER B CA 1
ATOM 725 C C . SER B 1 11 ? 22.5 18.406 5.809 1 45.94 11 SER B C 1
ATOM 727 O O . SER B 1 11 ? 23.375 17.547 5.766 1 45.94 11 SER B O 1
ATOM 729 N N . SER B 1 12 ? 22.984 19.312 6.48 1 46.5 12 SER B N 1
ATOM 730 C CA . SER B 1 12 ? 23.75 19.219 7.723 1 46.5 12 SER B CA 1
ATOM 731 C C . SER B 1 12 ? 23.188 18.109 8.617 1 46.5 12 SER B C 1
ATOM 733 O O . SER B 1 12 ? 21.984 18 8.812 1 46.5 12 SER B O 1
ATOM 735 N N . LYS B 1 13 ? 23.828 16.906 8.547 1 51.53 13 LYS B N 1
ATOM 736 C CA . LYS B 1 13 ? 23.484 15.859 9.5 1 51.53 13 LYS B CA 1
ATOM 737 C C . LYS B 1 13 ? 23.172 16.438 10.875 1 51.53 13 LYS B C 1
ATOM 739 O O . LYS B 1 13 ? 23.844 17.375 11.312 1 51.53 13 LYS B O 1
ATOM 744 N N . ARG B 1 14 ? 22.016 16.656 11.164 1 54.22 14 ARG B N 1
ATOM 745 C CA . ARG B 1 14 ? 21.641 17.094 12.508 1 54.22 14 ARG B CA 1
ATOM 746 C C . ARG B 1 14 ? 22.531 16.422 13.562 1 54.22 14 ARG B C 1
ATOM 748 O O . ARG B 1 14 ? 22.828 15.234 13.469 1 54.22 14 ARG B O 1
ATOM 755 N N . ILE B 1 15 ? 23.375 17.188 14.227 1 52.06 15 ILE B N 1
ATOM 756 C CA . ILE B 1 15 ? 24.203 16.734 15.344 1 52.06 15 ILE B CA 1
ATOM 757 C C . ILE B 1 15 ? 23.344 15.984 16.359 1 52.06 15 ILE B C 1
ATOM 759 O O . ILE B 1 15 ? 22.266 16.453 16.734 1 52.06 15 ILE B O 1
ATOM 763 N N . TYR B 1 16 ? 23.641 14.609 16.188 1 53.78 16 TYR B N 1
ATOM 764 C CA . TYR B 1 16 ? 23.016 13.836 17.25 1 53.78 16 TYR B CA 1
ATOM 765 C C . TYR B 1 16 ? 23.156 14.539 18.594 1 53.78 16 TYR B C 1
ATOM 767 O O . TYR B 1 16 ? 24.266 14.961 18.969 1 53.78 16 TYR B O 1
ATOM 775 N N . ARG B 1 17 ? 22.328 15.344 19.078 1 60.66 17 ARG B N 1
ATOM 776 C CA . ARG B 1 17 ? 22.344 15.906 20.422 1 60.66 17 ARG B CA 1
ATOM 777 C C . ARG B 1 17 ? 22.062 14.836 21.469 1 60.66 17 ARG B C 1
ATOM 779 O O . ARG B 1 17 ? 21.047 14.141 21.391 1 60.66 17 ARG B O 1
ATOM 786 N N . LYS B 1 18 ? 22.984 14.516 22.188 1 62.28 18 LYS B N 1
ATOM 787 C CA . LYS B 1 18 ? 22.875 13.594 23.312 1 62.28 18 LYS B CA 1
ATOM 788 C C . LYS B 1 18 ? 21.641 13.898 24.156 1 62.28 18 LYS B C 1
ATOM 790 O O . LYS B 1 18 ? 21.391 15.055 24.516 1 62.28 18 LYS B O 1
ATOM 795 N N . GLY B 1 19 ? 20.75 13.008 24.344 1 68.19 19 GLY B N 1
ATOM 796 C CA . GLY B 1 19 ? 19.562 13.195 25.156 1 68.19 19 GLY B CA 1
ATOM 797 C C . GLY B 1 19 ? 18.344 13.602 24.344 1 68.19 19 GLY B C 1
ATOM 798 O O . GLY B 1 19 ? 17.266 13.773 24.891 1 68.19 19 GLY B O 1
ATOM 799 N N . ASN B 1 20 ? 18.5 13.992 22.984 1 77.5 20 ASN B N 1
ATOM 800 C CA . ASN B 1 20 ? 17.359 14.344 22.156 1 77.5 20 ASN B CA 1
ATOM 801 C C . ASN B 1 20 ? 17.203 13.406 20.969 1 77.5 20 ASN B C 1
ATOM 803 O O . ASN B 1 20 ? 17.5 13.797 19.828 1 77.5 20 ASN B O 1
ATOM 807 N N . PRO B 1 21 ? 16.906 12.25 21.266 1 83.06 21 PRO B N 1
ATOM 808 C CA . PRO B 1 21 ? 16.75 11.273 20.188 1 83.06 21 PRO B CA 1
ATOM 809 C C . PRO B 1 21 ? 15.797 11.758 19.094 1 83.06 21 PRO B C 1
ATOM 811 O O . PRO B 1 21 ? 14.969 12.641 19.328 1 83.06 21 PRO B O 1
ATOM 814 N N . LEU B 1 22 ? 16.016 11.352 17.781 1 83.44 22 LEU B N 1
ATOM 815 C CA . LEU B 1 22 ? 15.094 11.633 16.688 1 83.44 22 LEU B CA 1
ATOM 816 C C . LEU B 1 22 ? 13.695 11.141 17.016 1 83.44 22 LEU B C 1
ATOM 818 O O . LEU B 1 22 ? 13.531 10.086 17.641 1 83.44 22 LEU B O 1
ATOM 822 N N . SER B 1 23 ? 12.758 11.906 16.672 1 87.62 23 SER B N 1
ATOM 823 C CA . SER B 1 23 ? 11.383 11.438 16.797 1 87.62 23 SER B CA 1
ATOM 824 C C . SER B 1 23 ? 11.094 10.297 15.812 1 87.62 23 SER B C 1
ATOM 826 O O . SER B 1 23 ? 11.844 10.094 14.859 1 87.62 23 SER B O 1
ATOM 828 N N . SER B 1 24 ? 10.117 9.641 16.047 1 85.5 24 SER B N 1
ATOM 829 C CA . SER B 1 24 ? 9.695 8.578 15.141 1 85.5 24 SER B CA 1
ATOM 830 C C . SER B 1 24 ? 9.469 9.117 13.734 1 85.5 24 SER B C 1
ATOM 832 O O . SER B 1 24 ? 9.82 8.469 12.75 1 85.5 24 SER B O 1
ATOM 834 N N . ALA B 1 25 ? 8.891 10.234 13.68 1 88.12 25 ALA B N 1
ATOM 835 C CA . ALA B 1 25 ? 8.609 10.867 12.391 1 88.12 25 ALA B CA 1
ATOM 836 C C . ALA B 1 25 ? 9.906 11.195 11.648 1 88.12 25 ALA B C 1
ATOM 838 O O . ALA B 1 25 ? 10 10.992 10.438 1 88.12 25 ALA B O 1
ATOM 839 N N . GLU B 1 26 ? 10.867 11.711 12.383 1 87 26 GLU B N 1
ATOM 840 C CA . GLU B 1 26 ? 12.156 12.055 11.781 1 87 26 GLU B CA 1
ATOM 841 C C . GLU B 1 26 ? 12.891 10.805 11.297 1 87 26 GLU B C 1
ATOM 843 O O . GLU B 1 26 ? 13.5 10.812 10.219 1 87 26 GLU B O 1
ATOM 848 N N . LYS B 1 27 ? 12.875 9.875 12.156 1 85.5 27 LYS B N 1
ATOM 849 C CA . LYS B 1 27 ? 13.492 8.609 11.773 1 85.5 27 LYS B CA 1
ATOM 850 C C . LYS B 1 27 ? 12.867 8.055 10.5 1 85.5 27 LYS B C 1
ATOM 852 O O . LYS B 1 27 ? 13.578 7.602 9.594 1 85.5 27 LYS B O 1
ATOM 857 N N . LYS B 1 28 ? 11.539 8.07 10.43 1 86 28 LYS B N 1
ATOM 858 C CA . LYS B 1 28 ? 10.82 7.602 9.242 1 86 28 LYS B CA 1
ATOM 859 C C . LYS B 1 28 ? 11.227 8.398 8.008 1 86 28 LYS B C 1
ATOM 861 O O . LYS B 1 28 ? 11.484 7.824 6.949 1 86 28 LYS B O 1
ATOM 866 N N . ARG B 1 29 ? 11.32 9.672 8.117 1 89.56 29 ARG B N 1
ATOM 867 C CA . ARG B 1 29 ? 11.68 10.539 7.008 1 89.56 29 ARG B CA 1
ATOM 868 C C . ARG B 1 29 ? 13.086 10.227 6.496 1 89.56 29 ARG B C 1
ATOM 870 O O . ARG B 1 29 ? 13.328 10.242 5.285 1 89.56 29 ARG B O 1
ATOM 877 N N . LEU B 1 30 ? 13.945 10.031 7.465 1 87.81 30 LEU B N 1
ATOM 878 C CA . LEU B 1 30 ? 15.312 9.672 7.098 1 87.81 30 LEU B CA 1
ATOM 879 C C . LEU B 1 30 ? 15.344 8.336 6.355 1 87.81 30 LEU B C 1
ATOM 881 O O . LEU B 1 30 ? 16.031 8.195 5.352 1 87.81 30 LEU B O 1
ATOM 885 N N . SER B 1 31 ? 14.602 7.375 6.957 1 88.75 31 SER B N 1
ATOM 886 C CA . SER B 1 31 ? 14.547 6.055 6.336 1 88.75 31 SER B CA 1
ATOM 887 C C . SER B 1 31 ? 14.016 6.141 4.906 1 88.75 31 SER B C 1
ATOM 889 O O . SER B 1 31 ? 14.555 5.496 4.004 1 88.75 31 SER B O 1
ATOM 891 N N . ILE B 1 32 ? 13.023 6.988 4.691 1 89.5 32 ILE B N 1
ATOM 892 C CA . ILE B 1 32 ? 12.414 7.172 3.379 1 89.5 32 ILE B CA 1
ATOM 893 C C . ILE B 1 32 ? 13.406 7.84 2.434 1 89.5 32 ILE B C 1
ATOM 895 O O . ILE B 1 32 ? 13.523 7.453 1.271 1 89.5 32 ILE B O 1
ATOM 899 N N . SER B 1 33 ? 14.055 8.859 2.889 1 91.19 33 SER B N 1
ATOM 900 C CA . SER B 1 33 ? 15.008 9.594 2.066 1 91.19 33 SER B CA 1
ATOM 901 C C . SER B 1 33 ? 16.109 8.672 1.546 1 91.19 33 SER B C 1
ATOM 903 O O . SER B 1 33 ? 16.578 8.836 0.417 1 91.19 33 SER B O 1
ATOM 905 N N . ARG B 1 34 ? 16.516 7.781 2.32 1 88.75 34 ARG B N 1
ATOM 906 C CA . ARG B 1 34 ? 17.578 6.84 1.941 1 88.75 34 ARG B CA 1
ATOM 907 C C . ARG B 1 34 ? 17.094 5.898 0.84 1 88.75 34 ARG B C 1
ATOM 909 O O . ARG B 1 34 ? 17.875 5.488 -0.018 1 88.75 34 ARG B O 1
ATOM 916 N N . LYS B 1 35 ? 15.789 5.641 0.895 1 89.69 35 LYS B N 1
ATOM 917 C CA . LYS B 1 35 ? 15.234 4.652 -0.023 1 89.69 35 LYS B CA 1
ATOM 918 C C . LYS B 1 35 ? 14.617 5.324 -1.247 1 89.69 35 LYS B C 1
ATOM 920 O O . LYS B 1 35 ? 14.305 4.656 -2.238 1 89.69 35 LYS B O 1
ATOM 925 N N . LYS B 1 36 ? 14.602 6.539 -1.241 1 90.12 36 LYS B N 1
ATOM 926 C CA . LYS B 1 36 ? 13.844 7.309 -2.223 1 90.12 36 LYS B CA 1
ATOM 927 C C . LYS B 1 36 ? 14.281 6.973 -3.645 1 90.12 36 LYS B C 1
ATOM 929 O O . LYS B 1 36 ? 13.469 6.992 -4.57 1 90.12 36 LYS B O 1
ATOM 934 N N . THR B 1 37 ? 15.5 6.602 -3.895 1 93.06 37 THR B N 1
ATOM 935 C CA . THR B 1 37 ? 16.016 6.352 -5.238 1 93.06 37 THR B CA 1
ATOM 936 C C . THR B 1 37 ? 15.648 4.945 -5.703 1 93.06 37 THR B C 1
ATOM 938 O O . THR B 1 37 ? 15.375 4.727 -6.887 1 93.06 37 THR B O 1
ATOM 941 N N . THR B 1 38 ? 15.555 4.055 -4.793 1 96.44 38 THR B N 1
ATOM 942 C CA . THR B 1 38 ? 15.406 2.654 -5.176 1 96.44 38 THR B CA 1
ATOM 943 C C . THR B 1 38 ? 13.984 2.174 -4.918 1 96.44 38 THR B C 1
ATOM 945 O O . THR B 1 38 ? 13.547 1.174 -5.492 1 96.44 38 THR B O 1
ATOM 948 N N . HIS B 1 39 ? 13.234 2.883 -4.07 1 97.06 39 HIS B N 1
ATOM 949 C CA . HIS B 1 39 ? 11.898 2.469 -3.654 1 97.06 39 HIS B CA 1
ATOM 950 C C . HIS B 1 39 ? 10.867 3.557 -3.943 1 97.06 39 HIS B C 1
ATOM 952 O O . HIS B 1 39 ? 11.219 4.73 -4.066 1 97.06 39 HIS B O 1
ATOM 958 N N . LYS B 1 40 ? 9.711 3.08 -4.129 1 96.31 40 LYS B N 1
ATOM 959 C CA . LYS B 1 40 ? 8.562 3.971 -4.266 1 96.31 40 LYS B CA 1
ATOM 960 C C . LYS B 1 40 ? 7.469 3.617 -3.262 1 96.31 40 LYS B C 1
ATOM 962 O O . LYS B 1 40 ? 7.27 2.443 -2.943 1 96.31 40 LYS B O 1
ATOM 967 N N . GLU B 1 41 ? 6.914 4.691 -2.793 1 95.06 41 GLU B N 1
ATOM 968 C CA . GLU B 1 41 ? 5.828 4.527 -1.828 1 95.06 41 GLU B CA 1
ATOM 969 C C . GLU B 1 41 ? 4.578 3.967 -2.494 1 95.06 41 GLU B C 1
ATOM 971 O O . GLU B 1 41 ? 4.219 4.375 -3.6 1 95.06 41 GLU B O 1
ATOM 976 N N . LEU B 1 42 ? 3.934 3.051 -1.96 1 97.19 42 LEU B N 1
ATOM 977 C CA . LEU B 1 42 ? 2.611 2.531 -2.291 1 97.19 42 LEU B CA 1
ATOM 978 C C . LEU B 1 42 ? 1.622 2.803 -1.162 1 97.19 42 LEU B C 1
ATOM 980 O O . LEU B 1 42 ? 1.771 2.271 -0.059 1 97.19 42 LEU B O 1
ATOM 984 N N . ASN B 1 43 ? 0.707 3.67 -1.404 1 95.5 43 ASN B N 1
ATOM 985 C CA . ASN B 1 43 ? -0.335 4.051 -0.457 1 95.5 43 ASN B CA 1
ATOM 986 C C . ASN B 1 43 ? -1.729 3.773 -1.016 1 95.5 43 ASN B C 1
ATOM 988 O O . ASN B 1 43 ? -2.213 4.508 -1.88 1 95.5 43 ASN B O 1
ATOM 992 N N . VAL B 1 44 ? -2.336 2.746 -0.506 1 97 44 VAL B N 1
ATOM 993 C CA . VAL B 1 44 ? -3.645 2.338 -1.003 1 97 44 VAL B CA 1
ATOM 994 C C . VAL B 1 44 ? -4.543 1.946 0.169 1 97 44 VAL B C 1
ATOM 996 O O . VAL B 1 44 ? -4.055 1.647 1.261 1 97 44 VAL B O 1
ATOM 999 N N . PHE B 1 45 ? -5.844 2.066 -0.029 1 96.31 45 PHE B N 1
ATOM 1000 C CA . PHE B 1 45 ? -6.836 1.579 0.921 1 96.31 45 PHE B CA 1
ATOM 1001 C C . PHE B 1 45 ? -7.457 0.275 0.435 1 96.31 45 PHE B C 1
ATOM 1003 O O . PHE B 1 45 ? -8.039 0.226 -0.651 1 96.31 45 PHE B O 1
ATOM 1010 N N . ILE B 1 46 ? -7.277 -0.713 1.233 1 97.81 46 ILE B N 1
ATOM 1011 C CA . ILE B 1 46 ? -7.82 -2.012 0.852 1 97.81 46 ILE B CA 1
ATOM 1012 C C . ILE B 1 46 ? -8.844 -2.465 1.891 1 97.81 46 ILE B C 1
ATOM 1014 O O . ILE B 1 46 ? -8.844 -1.982 3.025 1 97.81 46 ILE B O 1
ATOM 1018 N N . GLN B 1 47 ? -9.719 -3.381 1.474 1 97.88 47 GLN B N 1
ATOM 1019 C CA . GLN B 1 47 ? -10.758 -3.889 2.369 1 97.88 47 GLN B CA 1
ATOM 1020 C C . GLN B 1 47 ? -10.141 -4.57 3.588 1 97.88 47 GLN B C 1
ATOM 1022 O O . GLN B 1 47 ? -9.094 -5.215 3.482 1 97.88 47 GLN B O 1
ATOM 1027 N N . ASN B 1 48 ? -10.82 -4.438 4.641 1 97.94 48 ASN B N 1
ATOM 1028 C CA . ASN B 1 48 ? -10.344 -5.008 5.898 1 97.94 48 ASN B CA 1
ATOM 1029 C C . ASN B 1 48 ? -10.031 -6.496 5.754 1 97.94 48 ASN B C 1
ATOM 1031 O O . ASN B 1 48 ? -9.039 -6.977 6.305 1 97.94 48 ASN B O 1
ATOM 1035 N N . ILE B 1 49 ? -10.836 -7.188 5.059 1 97.81 49 ILE B N 1
ATOM 1036 C CA . ILE B 1 49 ? -10.672 -8.633 4.918 1 97.81 49 ILE B CA 1
ATOM 1037 C C . ILE B 1 49 ? -9.352 -8.93 4.215 1 97.81 49 ILE B C 1
ATOM 1039 O O . ILE B 1 49 ? -8.648 -9.883 4.578 1 97.81 49 ILE B O 1
ATOM 1043 N N . HIS B 1 50 ? -9 -8.117 3.242 1 98.5 50 HIS B N 1
ATOM 1044 C CA . HIS B 1 50 ? -7.758 -8.32 2.504 1 98.5 50 HIS B CA 1
ATOM 1045 C C . HIS B 1 50 ? -6.547 -7.887 3.328 1 98.5 50 HIS B C 1
ATOM 1047 O O . HIS B 1 50 ? -5.477 -8.484 3.229 1 98.5 50 HIS B O 1
ATOM 1053 N N . LYS B 1 51 ? -6.742 -6.848 4.055 1 98.38 51 LYS B N 1
ATOM 1054 C CA . LYS B 1 51 ? -5.664 -6.441 4.957 1 98.38 51 LYS B CA 1
ATOM 1055 C C . LYS B 1 51 ? -5.359 -7.539 5.973 1 98.38 51 LYS B C 1
ATOM 1057 O O . LYS B 1 51 ? -4.191 -7.809 6.27 1 98.38 51 LYS B O 1
ATOM 1062 N N . GLU B 1 52 ? -6.371 -8.109 6.566 1 98.12 52 GLU B N 1
ATOM 1063 C CA . GLU B 1 52 ? -6.199 -9.203 7.512 1 98.12 52 GLU B CA 1
ATOM 1064 C C . GLU B 1 52 ? -5.535 -10.406 6.844 1 98.12 52 GLU B C 1
ATOM 1066 O O . GLU B 1 52 ? -4.668 -11.055 7.438 1 98.12 52 GLU B O 1
ATOM 1071 N N . SER B 1 53 ? -5.922 -10.711 5.684 1 98.5 53 SER B N 1
ATOM 1072 C CA . SER B 1 53 ? -5.324 -11.805 4.922 1 98.5 53 SER B CA 1
ATOM 1073 C C . SER B 1 53 ? -3.85 -11.539 4.641 1 98.5 53 SER B C 1
ATOM 1075 O O . SER B 1 53 ? -3.021 -12.445 4.719 1 98.5 53 SER B O 1
ATOM 1077 N N . LEU B 1 54 ? -3.551 -10.328 4.262 1 98.5 54 LEU B N 1
ATOM 1078 C CA . LEU B 1 54 ? -2.164 -9.945 4.027 1 98.5 54 LEU B CA 1
ATOM 1079 C C . LEU B 1 54 ? -1.323 -10.141 5.285 1 98.5 54 LEU B C 1
ATOM 1081 O O . LEU B 1 54 ? -0.207 -10.664 5.215 1 98.5 54 LEU B O 1
ATOM 1085 N N . GLN B 1 55 ? -1.904 -9.734 6.406 1 98.31 55 GLN B N 1
ATOM 1086 C CA . GLN B 1 55 ? -1.22 -9.898 7.688 1 98.31 55 GLN B CA 1
ATOM 1087 C C . GLN B 1 55 ? -0.977 -11.375 7.992 1 98.31 55 GLN B C 1
ATOM 1089 O O . GLN B 1 55 ? 0.095 -11.75 8.477 1 98.31 55 GLN B O 1
ATOM 1094 N N . GLN B 1 56 ? -1.936 -12.156 7.758 1 98.12 56 GLN B N 1
ATOM 1095 C CA . GLN B 1 56 ? -1.803 -13.594 7.961 1 98.12 56 GLN B CA 1
ATOM 1096 C C . GLN B 1 56 ? -0.704 -14.172 7.074 1 98.12 56 GLN B C 1
ATOM 1098 O O . GLN B 1 56 ? 0.109 -14.977 7.531 1 98.12 56 GLN B O 1
ATOM 1103 N N . LEU B 1 57 ? -0.688 -13.75 5.809 1 98.06 57 LEU B N 1
ATOM 1104 C CA . LEU B 1 57 ? 0.34 -14.195 4.871 1 98.06 57 LEU B CA 1
ATOM 1105 C C . LEU B 1 57 ? 1.73 -13.82 5.375 1 98.06 57 LEU B C 1
ATOM 1107 O O . LEU B 1 57 ? 2.66 -14.633 5.297 1 98.06 57 LEU B O 1
ATOM 1111 N N . CYS B 1 58 ? 1.847 -12.664 5.848 1 98.44 58 CYS B N 1
ATOM 1112 C CA . CYS B 1 58 ? 3.123 -12.188 6.359 1 98.44 58 CYS B CA 1
ATOM 1113 C C . CYS B 1 58 ? 3.572 -13.008 7.562 1 98.44 58 CYS B C 1
ATOM 1115 O O . CYS B 1 58 ? 4.742 -13.383 7.664 1 98.44 58 CYS B O 1
ATOM 1117 N N . GLU B 1 59 ? 2.664 -13.281 8.477 1 97.62 59 GLU B N 1
ATOM 1118 C CA . GLU B 1 59 ? 2.969 -14.055 9.68 1 97.62 59 GLU B CA 1
ATOM 1119 C C . GLU B 1 59 ? 3.391 -15.477 9.328 1 97.62 59 GLU B C 1
ATOM 1121 O O . GLU B 1 59 ? 4.324 -16.016 9.93 1 97.62 59 GLU B O 1
ATOM 1126 N N . GLU B 1 60 ? 2.738 -16.016 8.414 1 96.62 60 GLU B N 1
ATOM 1127 C CA . GLU B 1 60 ? 3.012 -17.391 8.008 1 96.62 60 GLU B CA 1
ATOM 1128 C C . GLU B 1 60 ? 4.375 -17.516 7.332 1 96.62 60 GLU B C 1
ATOM 1130 O O . GLU B 1 60 ? 5.059 -18.531 7.469 1 96.62 60 GLU B O 1
ATOM 1135 N N . THR B 1 61 ? 4.789 -16.469 6.621 1 96.31 61 THR B N 1
ATOM 1136 C CA . THR B 1 61 ? 6.004 -16.547 5.816 1 96.31 61 THR B CA 1
ATOM 1137 C C . THR B 1 61 ? 7.152 -15.805 6.5 1 96.31 61 THR B C 1
ATOM 1139 O O . THR B 1 61 ? 8.305 -15.914 6.074 1 96.31 61 THR B O 1
ATOM 1142 N N . GLY B 1 62 ? 6.898 -15.047 7.52 1 97.25 62 GLY B N 1
ATOM 1143 C CA . GLY B 1 62 ? 7.918 -14.281 8.219 1 97.25 62 GLY B CA 1
ATOM 1144 C C . GLY B 1 62 ? 8.43 -13.094 7.418 1 97.25 62 GLY B C 1
ATOM 1145 O O . GLY B 1 62 ? 9.625 -12.812 7.406 1 97.25 62 GLY B O 1
ATOM 1146 N N . THR B 1 63 ? 7.551 -12.438 6.668 1 98 63 THR B N 1
ATOM 1147 C CA . THR B 1 63 ? 7.91 -11.305 5.816 1 98 63 THR B CA 1
ATOM 1148 C C . THR B 1 63 ? 7.176 -10.039 6.258 1 98 63 THR B C 1
ATOM 1150 O O . THR B 1 63 ? 6.168 -10.117 6.965 1 98 63 THR B O 1
ATOM 1153 N N . THR B 1 64 ? 7.77 -8.883 5.957 1 97.5 64 THR B N 1
ATOM 1154 C CA . THR B 1 64 ? 7.062 -7.621 6.137 1 97.5 64 THR B CA 1
ATOM 1155 C C . THR B 1 64 ? 5.977 -7.453 5.078 1 97.5 64 THR B C 1
ATOM 1157 O O . THR B 1 64 ? 5.914 -8.227 4.117 1 97.5 64 THR B O 1
ATOM 1160 N N . GLN B 1 65 ? 5.117 -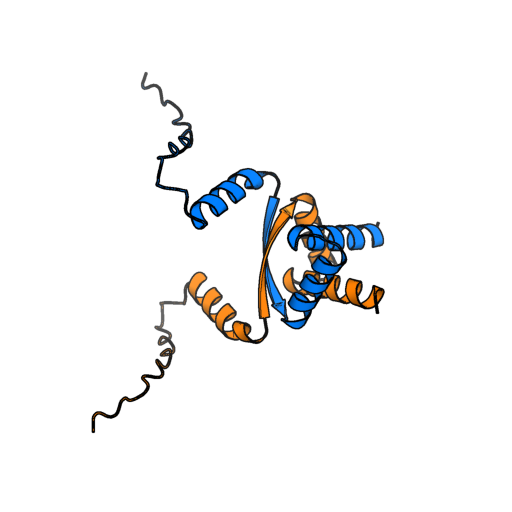6.578 5.324 1 98.19 65 GLN B N 1
ATOM 1161 C CA . GLN B 1 65 ? 4.066 -6.312 4.352 1 98.19 65 GLN B CA 1
ATOM 1162 C C . GLN B 1 65 ? 4.648 -5.883 3.01 1 98.19 65 GLN B C 1
ATOM 1164 O O . GLN B 1 65 ? 4.172 -6.301 1.954 1 98.19 65 GLN B O 1
ATOM 1169 N N . ALA B 1 66 ? 5.703 -5.027 3.006 1 97.94 66 ALA B N 1
ATOM 1170 C CA . ALA B 1 66 ? 6.367 -4.598 1.78 1 97.94 66 ALA B CA 1
ATOM 1171 C C . ALA B 1 66 ? 6.922 -5.789 1.008 1 97.94 66 ALA B C 1
ATOM 1173 O O . ALA B 1 66 ? 6.703 -5.91 -0.2 1 97.94 66 ALA B O 1
ATOM 1174 N N . GLN B 1 67 ? 7.605 -6.664 1.698 1 98.19 67 GLN B N 1
ATOM 1175 C CA . GLN B 1 67 ? 8.195 -7.848 1.081 1 98.19 67 GLN B CA 1
ATOM 1176 C C . GLN B 1 67 ? 7.117 -8.773 0.521 1 98.19 67 GLN B C 1
ATOM 1178 O O . GLN B 1 67 ? 7.289 -9.359 -0.551 1 98.19 67 GLN B O 1
ATOM 1183 N N . MET B 1 68 ? 6.004 -8.938 1.224 1 98.69 68 MET B N 1
ATOM 1184 C CA . MET B 1 68 ? 4.914 -9.805 0.783 1 98.69 68 MET B CA 1
ATOM 1185 C C . MET B 1 68 ? 4.281 -9.273 -0.498 1 98.69 68 MET B C 1
ATOM 1187 O O . MET B 1 68 ? 4.004 -10.039 -1.423 1 98.69 68 MET B O 1
ATOM 1191 N N . ILE B 1 69 ? 4.07 -7.953 -0.576 1 98.75 69 ILE B N 1
ATOM 1192 C CA . ILE B 1 69 ? 3.496 -7.332 -1.764 1 98.75 69 ILE B CA 1
ATOM 1193 C C . ILE B 1 69 ? 4.434 -7.527 -2.953 1 98.75 69 ILE B C 1
ATOM 1195 O O . ILE B 1 69 ? 3.986 -7.848 -4.059 1 98.75 69 ILE B O 1
ATOM 1199 N N . GLU B 1 70 ? 5.719 -7.324 -2.725 1 98.69 70 GLU B N 1
ATOM 1200 C CA . GLU B 1 70 ? 6.703 -7.543 -3.779 1 98.69 70 GLU B CA 1
ATOM 1201 C C . GLU B 1 70 ? 6.672 -8.984 -4.273 1 98.69 70 GLU B C 1
ATOM 1203 O O . GLU B 1 70 ? 6.73 -9.234 -5.48 1 98.69 70 GLU B O 1
ATOM 1208 N N . LEU B 1 71 ? 6.559 -9.875 -3.332 1 98.44 71 LEU B N 1
ATOM 1209 C CA . LEU B 1 71 ? 6.516 -11.297 -3.674 1 98.44 71 LEU B CA 1
ATOM 1210 C C . LEU B 1 71 ? 5.277 -11.609 -4.504 1 98.44 71 LEU B C 1
ATOM 1212 O O . LEU B 1 71 ? 5.355 -12.352 -5.488 1 98.44 71 LEU B O 1
ATOM 1216 N N . LEU B 1 72 ? 4.121 -11.094 -4.086 1 98.38 72 LEU B N 1
ATOM 1217 C CA . LEU B 1 72 ? 2.875 -11.328 -4.809 1 98.38 72 LEU B CA 1
ATOM 1218 C C . LEU B 1 72 ? 2.963 -10.797 -6.23 1 98.38 72 LEU B C 1
ATOM 1220 O O . LEU B 1 72 ? 2.498 -11.445 -7.172 1 98.38 72 LEU B O 1
ATOM 1224 N N . ILE B 1 73 ? 3.576 -9.656 -6.391 1 98.44 73 ILE B N 1
ATOM 1225 C CA . ILE B 1 73 ? 3.738 -9.047 -7.707 1 98.44 73 ILE B CA 1
ATOM 1226 C C . ILE B 1 73 ? 4.68 -9.898 -8.555 1 98.44 73 ILE B C 1
ATOM 1228 O O . ILE B 1 73 ? 4.395 -10.172 -9.727 1 98.44 73 ILE B O 1
ATOM 1232 N N . GLU B 1 74 ? 5.773 -10.289 -7.988 1 97.88 74 GLU B N 1
ATOM 1233 C CA . GLU B 1 74 ? 6.754 -11.117 -8.688 1 97.88 74 GLU B CA 1
ATOM 1234 C C . GLU B 1 74 ? 6.133 -12.422 -9.164 1 97.88 74 GLU B C 1
ATOM 1236 O O . GLU B 1 74 ? 6.371 -12.852 -10.297 1 97.88 74 GLU B O 1
ATOM 1241 N N . ARG B 1 75 ? 5.383 -13.055 -8.336 1 97.06 75 ARG B N 1
ATOM 1242 C CA . ARG B 1 75 ? 4.746 -14.32 -8.672 1 97.06 75 ARG B CA 1
ATOM 1243 C C . ARG B 1 75 ? 3.734 -14.141 -9.805 1 97.06 75 ARG B C 1
ATOM 1245 O O . ARG B 1 75 ? 3.641 -14.984 -10.695 1 97.06 75 ARG B O 1
ATOM 1252 N N . GLU B 1 76 ? 2.928 -13.078 -9.656 1 97.44 76 GLU B N 1
ATOM 1253 C CA . GLU B 1 76 ? 1.951 -12.82 -10.703 1 97.44 76 GLU B CA 1
ATOM 1254 C C . GLU B 1 76 ? 2.639 -12.57 -12.047 1 97.44 76 GLU B C 1
ATOM 1256 O O . GLU B 1 76 ? 2.186 -13.062 -13.086 1 97.44 76 GLU B O 1
ATOM 1261 N N . MET B 1 77 ? 3.732 -11.82 -12.055 1 97.12 77 MET B N 1
ATOM 1262 C CA . MET B 1 77 ? 4.48 -11.539 -13.281 1 97.12 77 MET B CA 1
ATOM 1263 C C . MET B 1 77 ? 5.098 -12.812 -13.852 1 97.12 77 MET B C 1
ATOM 1265 O O . MET B 1 77 ? 5.184 -12.969 -15.07 1 97.12 77 MET B O 1
ATOM 1269 N N . ALA B 1 78 ? 5.539 -13.672 -12.977 1 96.44 78 ALA B N 1
ATOM 1270 C CA . ALA B 1 78 ? 6.145 -14.938 -13.398 1 96.44 78 ALA B CA 1
ATOM 1271 C C . ALA B 1 78 ? 5.125 -15.828 -14.094 1 96.44 78 ALA B C 1
ATOM 1273 O O . ALA B 1 78 ? 5.465 -16.578 -15.016 1 96.44 78 ALA B O 1
ATOM 1274 N N . LYS B 1 79 ? 3.873 -15.711 -13.672 1 93.94 79 LYS B N 1
ATOM 1275 C CA . LYS B 1 79 ? 2.811 -16.484 -14.297 1 93.94 79 LYS B CA 1
ATOM 1276 C C . LYS B 1 79 ? 2.525 -16 -15.711 1 93.94 79 LYS B C 1
ATOM 1278 O O . LYS B 1 79 ? 2.053 -16.766 -16.562 1 93.94 79 LYS B O 1
ATOM 1283 N N . ARG B 1 80 ? 2.783 -14.781 -15.977 1 89.38 80 ARG B N 1
ATOM 1284 C CA . ARG B 1 80 ? 2.441 -14.164 -17.25 1 89.38 80 ARG B CA 1
ATOM 1285 C C . ARG B 1 80 ? 3.623 -14.203 -18.219 1 89.38 80 ARG B C 1
ATOM 1287 O O . ARG B 1 80 ? 3.465 -13.953 -19.406 1 89.38 80 ARG B O 1
ATOM 1294 N N . ALA B 1 81 ? 4.863 -14.453 -17.781 1 84.94 81 ALA B N 1
ATOM 1295 C CA . ALA B 1 81 ? 6.043 -14.594 -18.625 1 84.94 81 ALA B CA 1
ATOM 1296 C C . ALA B 1 81 ? 6.082 -15.977 -19.281 1 84.94 81 ALA B C 1
ATOM 1298 O O . ALA B 1 81 ? 5.535 -16.938 -18.734 1 84.94 81 ALA B O 1
#

pLDDT: mean 83.28, std 20.77, range [33.84, 98.75]